Protein 1FHG (pdb70)

Secondary structure (DSSP, 8-state):
---PPPEEEEEEE----EEEETTS-EEEEEEEEEESPPEEEEEETTEEP--SSSEEEEE-TT-EEEEEESS--GGG-EEEEEEEEETTEEEEEEEEEEEE--

Radius of gyration: 14.68 Å; Cα contacts (8 Å, |Δi|>4): 249; chains: 1; bounding box: 55×22×25 Å

Organism: Meleagris gallopavo (NCBI:txid9103)

Solvent-accessible surface area: 6327 Å² total; per-residue (Å²): 155,175,148,142,98,121,60,122,3,109,30,82,106,68,8,130,102,54,113,14,70,82,46,53,62,3,137,1,41,3,56,4,58,18,66,50,94,7,130,35,72,3,41,39,73,96,98,106,19,76,107,56,232,49,32,87,45,66,90,61,171,107,6,62,0,12,0,38,0,46,115,2,51,46,105,1,71,10,61,0,12,0,56,0,37,22,106,74,26,92,17,66,11,73,4,90,2,85,12,46,106,179

B-factor: mean 42.58, std 9.78, range [27.34, 81.04]

CATH classification: 2.60.40.10

InterPro domains:
  IPR003598 Immunoglobulin subtype 2 [SM00408] (54-122)
  IPR003599 Immunoglobulin domain subtype [SM00409] (48-133)
  IPR007110 Immunoglobulin-like domain [PS50835] (42-133)
  IPR013098 Immunoglobulin I-set [PF07679] (42-132)
  IPR013783 Immunoglobulin-like fold [G3DSA:2.60.40.10] (34-135)
  IPR036179 Immunoglobulin-like domain superfamily [SSF48726] (39-133)

Foldseek 3Di:
DDDDDFDWKDWPFAWEAEEEEAFAKDKTKTFMDGPVWWDKFKDWQNHTDDDDPQWHWDADPRRITMTMGGGHDPVSQTKMKMKIGDVVGIDMHIYTYHHDDD

Sequence (102 aa):
AEEKPHVVKPYFTKTILDMEVVEGSAARRFDCKVEGYPDPEVMWFKDDNPVKESRHFQIDYDEEGNCSLTISEVCGDDDAKYTCKAVNSLGEATCTAELLVETM

Nearest PDB structures (foldseek):
  1fhg-assembly1_A  TM=1.010E+00  e=3.378E-21  Meleagris gallopavo
  1tlk-assembly1_A-2  TM=1.005E+00  e=2.712E-19  Meleagris gallopavo
  1g1c-assembly2_B  TM=9.546E-01  e=5.960E-11  Homo sapiens
  1u2h-assembly1_A-2  TM=9.688E-01  e=9.292E-11  Homo sapiens
  6hci-assembly1_C  TM=9.476E-01  e=4.773E-11  Homo sapiens

Structure (mmCIF, N/CA/C/O backbone):
data_1FHG
#
_entry.id   1FHG
#
_cell.length_a   63.710
_cell.length_b   63.710
_cell.length_c   58.860
_cell.angle_alpha   90.00
_cell.angle_beta   90.00
_cell.angle_gamma   120.00
#
_symmetry.space_group_name_H-M   'P 32 2 1'
#
loop_
_entity.id
_entity.type
_entity.pdbx_description
1 polymer TELOKIN
2 water water
#
loop_
_atom_site.group_PDB
_atom_site.id
_atom_site.type_symbol
_atom_site.label_atom_id
_atom_site.label_alt_id
_atom_site.label_comp_id
_atom_site.label_asym_id
_atom_site.label_entity_id
_atom_site.label_seq_id
_atom_site.pdbx_PDB_ins_code
_atom_site.Cartn_x
_atom_site.Cartn_y
_atom_site.Cartn_z
_atom_site.occupancy
_atom_site.B_iso_or_equiv
_atom_site.auth_seq_id
_atom_site.auth_comp_id
_atom_site.auth_asym_id
_atom_site.auth_atom_id
_atom_site.pdbx_PDB_model_num
ATOM 1 N N . ALA A 1 34 ? -7.933 15.457 36.442 1.00 62.58 34 ALA A N 1
ATOM 2 C CA . ALA A 1 34 ? -6.510 15.513 36.117 1.00 62.29 34 ALA A CA 1
ATOM 3 C C . ALA A 1 34 ? -6.304 15.544 34.609 1.00 62.52 34 ALA A C 1
ATOM 4 O O . ALA A 1 34 ? -6.938 14.784 33.874 1.00 64.31 34 ALA A O 1
ATOM 6 N N . GLU A 1 35 ? -5.424 16.433 34.154 1.00 59.70 35 GLU A N 1
ATOM 7 C CA . GLU A 1 35 ? -5.127 16.564 32.736 1.00 56.28 35 GLU A CA 1
ATOM 8 C C . GLU A 1 35 ? -3.873 15.767 32.391 1.00 53.53 35 GLU A C 1
ATOM 9 O O . GLU A 1 35 ? -2.991 15.580 33.229 1.00 48.75 35 GLU A O 1
ATOM 15 N N . GLU A 1 36 ? -3.811 15.305 31.148 1.00 51.08 36 GLU A N 1
ATOM 16 C CA . GLU A 1 36 ? -2.658 14.573 30.655 1.00 51.06 36 GLU A CA 1
ATOM 17 C C . GLU A 1 36 ? -2.032 15.361 29.512 1.00 47.06 36 GLU A C 1
ATOM 18 O O . GLU A 1 36 ? -2.693 16.178 28.867 1.00 43.49 36 GLU A O 1
ATOM 24 N N . LYS A 1 37 ? -0.748 15.124 29.280 1.00 44.33 37 LYS A N 1
ATOM 25 C CA . LYS A 1 37 ? -0.030 15.797 28.208 1.00 42.94 37 LYS A CA 1
ATOM 26 C C . LYS A 1 37 ? -0.636 15.414 26.869 1.00 42.24 37 LYS A C 1
ATOM 27 O O . LYS A 1 37 ? -1.216 14.341 26.724 1.00 39.76 37 LYS A O 1
ATOM 33 N N . PRO A 1 38 ? -0.513 16.297 25.874 1.00 41.52 38 PRO A N 1
ATOM 34 C CA . PRO A 1 38 ? -1.048 16.037 24.537 1.00 42.39 38 PRO A CA 1
ATOM 35 C C . PRO A 1 38 ? -0.075 15.122 23.806 1.00 42.67 38 PRO A C 1
ATOM 36 O O . PRO A 1 38 ? 1.137 15.157 24.075 1.00 41.38 38 PRO A O 1
ATOM 40 N N . HIS A 1 39 ? -0.591 14.296 22.900 1.00 41.96 39 HIS A N 1
ATOM 41 C CA . HIS A 1 39 ? 0.271 13.399 22.134 1.00 42.89 39 HIS A CA 1
ATOM 42 C C . HIS A 1 39 ? 0.932 14.212 21.026 1.00 42.47 39 HIS A C 1
ATOM 43 O O . HIS A 1 39 ? 0.258 14.852 20.212 1.00 41.54 39 HIS A O 1
ATOM 50 N N A VAL A 1 40 ? 2.261 14.189 21.016 0.50 41.68 40 VAL A N 1
ATOM 51 N N B VAL A 1 40 ? 2.261 14.187 21.006 0.50 41.73 40 VAL A N 1
ATOM 52 C CA A VAL A 1 40 ? 3.049 14.932 20.043 0.50 41.61 40 VAL A CA 1
ATOM 53 C CA B VAL A 1 40 ? 3.022 14.915 20.006 0.50 41.71 40 VAL A CA 1
ATOM 54 C C A VAL A 1 40 ? 4.256 14.106 19.604 0.50 42.04 40 VAL A C 1
ATOM 55 C C B VAL A 1 40 ? 4.234 14.091 19.597 0.50 42.13 40 VAL A C 1
ATOM 56 O O A VAL A 1 40 ? 4.951 13.517 20.442 0.50 41.58 40 VAL A O 1
ATOM 57 O O B VAL A 1 40 ? 4.907 13.492 20.444 0.50 41.76 40 VAL A O 1
ATOM 64 N N . LYS A 1 41 ? 4.501 14.055 18.296 1.00 42.07 41 LYS A N 1
ATOM 65 C CA . LYS A 1 41 ? 5.633 13.295 17.780 1.00 43.99 41 LYS A CA 1
ATOM 66 C C . LYS A 1 41 ? 6.938 13.928 18.284 1.00 41.81 41 LYS A C 1
ATOM 67 O O . LYS A 1 41 ? 6.984 15.114 18.615 1.00 40.66 41 LYS A O 1
ATOM 73 N N . PRO A 1 42 ? 8.020 13.144 18.336 1.00 41.98 42 PRO A N 1
ATOM 74 C CA . PRO A 1 42 ? 9.282 13.707 18.829 1.00 39.45 42 PRO A CA 1
ATOM 75 C C . PRO A 1 42 ? 9.871 14.853 18.019 1.00 37.61 42 PRO A C 1
ATOM 76 O O . PRO A 1 42 ? 9.664 14.961 16.822 1.00 38.25 42 PRO A O 1
ATOM 80 N N . TYR A 1 43 ? 10.608 15.714 18.703 1.00 35.15 43 TYR A N 1
ATOM 81 C CA . TYR A 1 43 ? 11.297 16.820 18.065 1.00 35.43 43 TYR A CA 1
ATOM 82 C C . TYR A 1 43 ? 12.389 17.265 19.011 1.00 34.78 43 TYR A C 1
ATOM 83 O O . TYR A 1 43 ? 12.233 17.219 20.228 1.00 35.34 43 TYR A O 1
ATOM 92 N N . PHE A 1 44 ? 13.495 17.694 18.435 1.00 35.67 44 PHE A N 1
ATOM 93 C CA . PHE A 1 44 ? 14.624 18.168 19.199 1.00 35.74 44 PHE A CA 1
ATOM 94 C C . PHE A 1 44 ? 14.555 19.682 19.356 1.00 36.34 44 PHE A C 1
ATOM 95 O O . PHE A 1 44 ? 14.266 20.396 18.398 1.00 36.96 44 PHE A O 1
ATOM 103 N N . THR A 1 45 ? 14.818 20.177 20.559 1.00 36.16 45 THR A N 1
ATOM 104 C CA . THR A 1 45 ? 14.822 21.625 20.774 1.00 35.78 45 THR A CA 1
ATOM 105 C C . THR A 1 45 ? 16.289 22.044 20.762 1.00 37.53 45 THR A C 1
ATOM 106 O O . THR A 1 45 ? 16.626 23.224 20.681 1.00 37.35 45 THR A O 1
ATOM 110 N N . LYS A 1 46 ? 17.159 21.044 20.840 1.00 37.16 46 LYS A N 1
ATOM 111 C CA . LYS A 1 46 ? 18.602 21.245 20.818 1.00 37.17 46 LYS A CA 1
ATOM 112 C C . LYS A 1 46 ? 19.139 20.027 20.088 1.00 35.22 46 LYS A C 1
ATOM 113 O O . LYS A 1 46 ? 18.801 18.913 20.429 1.00 33.00 46 LYS A O 1
ATOM 119 N N . THR A 1 47 ? 19.966 20.246 19.079 1.00 35.17 47 THR A N 1
ATOM 120 C CA . THR A 1 47 ? 20.518 19.142 18.298 1.00 34.93 47 THR A CA 1
ATOM 121 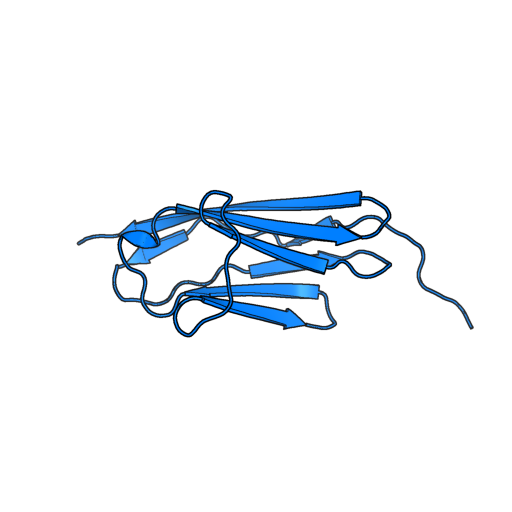C C . THR A 1 47 ? 22.025 19.010 18.492 1.00 33.09 47 THR A C 1
ATOM 122 O O . THR A 1 47 ? 22.696 19.958 18.923 1.00 32.76 47 THR A O 1
ATOM 126 N N . ILE A 1 48 ? 22.561 17.836 18.180 1.00 30.94 48 ILE A N 1
ATOM 127 C CA . ILE A 1 48 ? 23.996 17.618 18.337 1.00 31.54 48 ILE A CA 1
ATOM 128 C C . ILE A 1 48 ? 24.796 18.428 17.318 1.00 32.11 48 ILE A C 1
ATOM 129 O O . ILE A 1 48 ? 24.338 18.712 16.198 1.00 32.37 48 ILE A O 1
ATOM 134 N N . LEU A 1 49 ? 25.998 18.799 17.718 1.00 34.70 49 LEU A N 1
ATOM 135 C CA . LEU A 1 49 ? 26.865 19.630 16.895 1.00 38.90 49 LEU A CA 1
ATOM 136 C C . LEU A 1 49 ? 28.162 18.968 16.466 1.00 39.10 49 LEU A C 1
ATOM 137 O O . LEU A 1 49 ? 28.768 18.238 17.252 1.00 37.90 49 LEU A O 1
ATOM 142 N N . ASP A 1 50 ? 28.586 19.255 15.234 1.00 38.00 50 ASP A N 1
ATOM 143 C CA . ASP A 1 50 ? 29.839 18.727 14.703 1.00 40.79 50 ASP A CA 1
ATOM 144 C C . ASP A 1 50 ? 30.920 19.140 15.693 1.00 42.76 50 ASP A C 1
ATOM 145 O O . ASP A 1 50 ? 30.877 20.254 16.241 1.00 42.19 50 ASP A O 1
ATOM 150 N N . MET A 1 51 ? 31.881 18.249 15.921 1.00 41.62 51 MET A N 1
ATOM 151 C CA . MET A 1 51 ? 32.985 18.516 16.837 1.00 43.54 51 MET A CA 1
ATOM 152 C C . MET A 1 51 ? 34.302 18.017 16.275 1.00 41.38 51 MET A C 1
ATOM 153 O O . MET A 1 51 ? 34.334 17.054 15.514 1.00 39.66 51 MET A O 1
ATOM 158 N N . GLU A 1 52 ? 35.377 18.656 16.718 1.00 40.02 52 GLU A N 1
ATOM 159 C CA . GLU A 1 52 ? 36.750 18.301 16.372 1.00 43.24 52 GLU A CA 1
ATOM 160 C C . GLU A 1 52 ? 37.396 18.075 17.734 1.00 41.97 52 GLU A C 1
ATOM 161 O O . GLU A 1 52 ? 37.423 18.986 18.551 1.00 41.45 52 GLU A O 1
ATOM 167 N N . VAL A 1 53 ? 37.924 16.887 17.984 1.00 41.60 53 VAL A N 1
ATOM 168 C CA . VAL A 1 53 ? 38.557 16.617 19.266 1.00 42.33 53 VAL A CA 1
ATOM 169 C C . VAL A 1 53 ? 39.941 16.018 19.063 1.00 42.55 53 VAL A C 1
ATOM 170 O O . VAL A 1 53 ? 40.132 15.140 18.209 1.00 40.10 53 VAL A O 1
ATOM 174 N N . VAL A 1 54 ? 40.906 16.514 19.834 1.00 42.69 54 VAL A N 1
ATOM 175 C CA . VAL A 1 54 ? 42.276 16.011 19.770 1.00 42.91 54 VAL A CA 1
ATOM 176 C C . VAL A 1 54 ? 42.251 14.570 20.253 1.00 42.07 54 VAL A C 1
ATOM 177 O O . VAL A 1 54 ? 41.630 14.252 21.267 1.00 40.44 54 VAL A O 1
ATOM 181 N N . GLU A 1 55 ? 42.921 13.694 19.514 1.00 43.37 55 GLU A N 1
ATOM 182 C CA . GLU A 1 55 ? 42.966 12.284 19.865 1.00 41.97 55 GLU A CA 1
ATOM 183 C C . GLU A 1 55 ? 43.429 12.085 21.301 1.00 43.07 55 GLU A C 1
ATOM 184 O O . GLU A 1 55 ? 44.389 12.712 21.742 1.00 44.02 55 GLU A O 1
ATOM 190 N N . GLY A 1 56 ? 42.740 11.216 22.032 1.00 43.47 56 GLY A N 1
ATOM 191 C CA . GLY A 1 56 ? 43.097 10.966 23.414 1.00 43.10 56 GLY A CA 1
ATOM 192 C C . GLY A 1 56 ? 42.183 11.680 24.397 1.00 44.33 56 GLY A C 1
ATOM 193 O O . GLY A 1 56 ? 41.946 11.169 25.486 1.00 44.61 56 GLY A O 1
ATOM 194 N N . SER A 1 57 ? 41.657 12.851 24.034 1.00 43.80 57 SER A N 1
ATOM 195 C CA . SER A 1 57 ? 40.772 13.558 24.957 1.00 44.92 57 SER A CA 1
ATOM 196 C C . SER A 1 57 ? 39.323 13.117 24.816 1.00 44.61 57 SER A C 1
ATOM 197 O O . SER A 1 57 ? 38.969 12.355 23.907 1.00 44.21 57 SER A O 1
ATOM 200 N N . ALA A 1 58 ? 38.491 13.574 25.741 1.00 43.69 58 ALA A N 1
ATOM 201 C CA . ALA A 1 58 ? 37.077 13.221 25.757 1.00 42.96 58 ALA A CA 1
ATOM 202 C C . ALA A 1 58 ? 36.218 14.085 24.827 1.00 41.93 58 ALA A C 1
ATOM 203 O O . ALA A 1 58 ? 36.541 15.247 24.560 1.00 43.13 58 ALA A O 1
ATOM 205 N N . ALA A 1 59 ? 35.136 13.500 24.324 1.00 38.60 59 ALA A N 1
ATOM 206 C CA . ALA A 1 59 ? 34.200 14.208 23.444 1.00 37.56 59 ALA A CA 1
ATOM 207 C C . ALA A 1 59 ? 32.773 13.904 23.893 1.00 38.00 59 ALA A C 1
ATOM 208 O O . ALA A 1 59 ? 32.485 12.809 24.393 1.00 37.83 59 ALA A O 1
ATOM 210 N N A ARG A 1 60 ? 31.881 14.867 23.703 0.50 35.79 60 ARG A N 1
ATOM 211 N N B ARG A 1 60 ? 31.883 14.875 23.715 0.50 35.80 60 ARG A N 1
ATOM 212 C CA A ARG A 1 60 ? 30.498 14.680 24.100 0.50 35.61 60 ARG A CA 1
ATOM 213 C CA B ARG A 1 60 ? 30.491 14.700 24.101 0.50 35.66 60 ARG A CA 1
ATOM 214 C C A ARG A 1 60 ? 29.513 15.313 23.125 0.50 33.70 60 ARG A C 1
ATOM 215 C C B ARG A 1 60 ? 29.507 15.321 23.121 0.50 33.71 60 ARG A C 1
ATOM 216 O O A ARG A 1 60 ? 29.692 16.446 22.687 0.50 33.16 60 ARG A O 1
ATOM 217 O O B ARG A 1 60 ? 29.679 16.452 22.677 0.50 33.12 60 ARG A O 1
ATOM 232 N N . PHE A 1 61 ? 28.473 14.562 22.787 1.00 32.96 61 PHE A N 1
ATOM 233 C CA . PHE A 1 61 ? 27.431 15.051 21.919 1.00 31.07 61 PHE A CA 1
ATOM 234 C C . PHE A 1 61 ? 26.211 15.156 22.838 1.00 32.94 61 PHE A C 1
ATOM 235 O O . PHE A 1 61 ? 25.978 14.283 23.693 1.00 30.55 61 PHE A O 1
ATOM 243 N N . ASP A 1 62 ? 25.469 16.247 22.716 1.00 30.68 62 ASP A N 1
ATOM 244 C CA . ASP A 1 62 ? 24.253 16.343 23.492 1.00 33.22 62 ASP A CA 1
ATOM 245 C C . ASP A 1 62 ? 23.152 17.088 22.754 1.00 33.21 62 ASP A C 1
ATOM 246 O O . ASP A 1 62 ? 23.409 17.935 21.896 1.00 32.02 62 ASP A O 1
ATOM 251 N N . CYS A 1 63 ? 21.923 16.689 23.050 1.00 32.80 63 CYS A N 1
ATOM 252 C CA . CYS A 1 63 ? 20.754 17.265 22.433 1.00 33.18 63 CYS A CA 1
ATOM 253 C C . CYS A 1 63 ? 19.607 17.130 23.439 1.00 32.32 63 CYS A C 1
ATOM 254 O O . CYS A 1 63 ? 19.766 16.565 24.524 1.00 32.10 63 CYS A O 1
ATOM 257 N N . LYS A 1 64 ? 18.453 17.662 23.085 1.00 30.63 64 LYS A N 1
ATOM 258 C CA . LYS A 1 64 ? 17.308 17.610 23.983 1.00 32.49 64 LYS A CA 1
ATOM 259 C C . LYS A 1 64 ? 16.094 17.256 23.158 1.00 32.19 64 LYS A C 1
ATOM 260 O O . LYS A 1 64 ? 15.819 17.902 22.139 1.00 31.43 64 LYS A O 1
ATOM 266 N N . VAL A 1 65 ? 15.370 16.237 23.605 1.00 31.73 65 VAL A N 1
ATOM 267 C CA . VAL A 1 65 ? 14.201 15.783 22.882 1.00 32.62 65 VAL A CA 1
ATOM 268 C C . VAL A 1 65 ? 12.910 16.031 23.657 1.00 32.96 65 VAL A C 1
ATOM 269 O O . VAL A 1 65 ? 12.902 16.049 24.886 1.00 32.25 65 VAL A O 1
ATOM 273 N N . GLU A 1 66 ? 11.834 16.255 22.908 1.00 33.25 66 GLU A N 1
ATOM 274 C CA . GLU A 1 66 ? 10.503 16.468 23.452 1.00 32.36 66 GLU A CA 1
ATOM 275 C C . GLU A 1 66 ? 9.592 15.493 22.712 1.00 34.80 66 GLU A C 1
ATOM 276 O O . GLU A 1 66 ? 9.946 14.974 21.632 1.00 35.76 66 GLU A O 1
ATOM 282 N N . GLY A 1 67 ? 8.424 15.248 23.290 1.00 34.51 67 GLY A N 1
ATOM 283 C CA . GLY A 1 67 ? 7.473 14.342 22.673 1.00 34.69 67 GLY A CA 1
ATOM 284 C C . GLY A 1 67 ? 6.702 13.561 23.717 1.00 35.51 67 GLY A C 1
ATOM 285 O O . GLY A 1 67 ? 7.211 13.286 24.800 1.00 36.75 67 GLY A O 1
ATOM 286 N N . TYR A 1 68 ? 5.466 13.199 23.388 1.00 37.49 68 TYR A N 1
ATOM 287 C CA . TYR A 1 68 ? 4.616 12.439 24.305 1.00 37.70 68 TYR A CA 1
ATOM 288 C C . TYR A 1 68 ? 3.724 11.522 23.489 1.00 37.59 68 TYR A C 1
ATOM 289 O O . TYR A 1 68 ? 3.053 11.989 22.556 1.00 37.10 68 TYR A O 1
ATOM 298 N N . PRO A 1 69 ? 3.727 10.206 23.805 1.00 37.58 69 PRO A N 1
ATOM 299 C CA . PRO A 1 69 ? 4.510 9.542 24.863 1.00 38.46 69 PRO A CA 1
ATOM 300 C C . PRO A 1 69 ? 6.018 9.850 24.745 1.00 39.42 69 PRO A C 1
ATOM 301 O O . PRO A 1 69 ? 6.512 10.119 23.649 1.00 39.54 69 PRO A O 1
ATOM 305 N N . ASP A 1 70 ? 6.643 9.770 25.808 1.00 42.99 70 ASP A N 1
ATOM 306 C CA . ASP A 1 70 ? 8.081 10.040 25.710 1.00 42.20 70 ASP A CA 1
ATOM 307 C C . ASP A 1 70 ? 8.692 9.059 24.735 1.00 42.92 7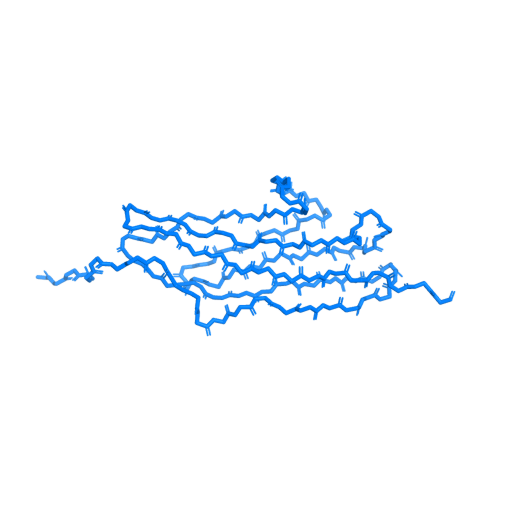0 ASP A C 1
ATOM 308 O O . ASP A 1 70 ? 8.538 7.850 24.879 1.00 42.03 70 ASP A O 1
ATOM 313 N N . PRO A 1 71 ? 9.640 9.602 23.988 1.00 40.28 71 PRO A N 1
ATOM 314 C CA . PRO A 1 71 ? 10.328 8.706 23.068 1.00 41.03 71 PRO A CA 1
ATOM 315 C C . PRO A 1 71 ? 11.418 7.850 23.646 1.00 41.00 71 PRO A C 1
ATOM 316 O O . PRO A 1 71 ? 11.918 8.080 24.752 1.00 39.05 71 PRO A O 1
ATOM 320 N N . GLU A 1 72 ? 11.756 6.831 22.870 1.00 42.46 72 GLU A N 1
ATOM 321 C CA . GLU A 1 72 ? 12.831 5.928 23.203 1.00 45.14 72 GLU A CA 1
ATOM 322 C C . GLU A 1 72 ? 13.952 6.468 22.344 1.00 43.24 72 GLU A C 1
ATOM 323 O O . GLU A 1 72 ? 13.741 6.873 21.191 1.00 42.43 72 GLU A O 1
ATOM 329 N N . VAL A 1 73 ? 15.146 6.468 22.903 1.00 42.86 73 VAL A N 1
ATOM 330 C CA . VAL A 1 73 ? 16.283 7.017 22.206 1.00 42.42 73 VAL A CA 1
ATOM 331 C C . VAL A 1 73 ? 17.401 6.022 21.970 1.00 41.74 73 VAL A C 1
ATOM 332 O O . VAL A 1 73 ? 17.673 5.155 22.790 1.00 39.94 73 VAL A O 1
ATOM 336 N N . MET A 1 74 ? 18.058 6.173 20.836 1.00 42.01 74 MET A N 1
ATOM 337 C CA . MET A 1 74 ? 19.193 5.326 20.525 1.00 43.21 74 MET A CA 1
ATOM 338 C C . MET A 1 74 ? 20.214 6.155 19.766 1.00 40.05 74 MET A C 1
ATOM 339 O O . MET A 1 74 ? 19.860 7.117 19.098 1.00 38.93 74 MET A O 1
ATOM 344 N N . TRP A 1 75 ? 21.483 5.797 19.902 1.00 37.14 75 TRP A N 1
ATOM 345 C CA . TRP A 1 75 ? 22.537 6.499 19.195 1.00 38.04 75 TRP A CA 1
ATOM 346 C C . TRP A 1 75 ? 23.191 5.564 18.194 1.00 36.61 75 TRP A C 1
ATOM 347 O O . TRP A 1 75 ? 23.238 4.355 18.413 1.00 36.01 75 TRP A O 1
ATOM 358 N N . PHE A 1 76 ? 23.679 6.135 17.101 1.00 35.54 76 PHE A N 1
ATOM 359 C CA . PHE A 1 76 ? 24.361 5.375 16.063 1.00 37.16 76 PHE A CA 1
ATOM 360 C C . PHE A 1 76 ? 25.702 5.992 15.749 1.00 38.31 76 PHE A C 1
ATOM 361 O O . PHE A 1 76 ? 25.884 7.216 15.857 1.00 36.71 76 PHE A O 1
ATOM 369 N N . LYS A 1 77 ? 26.646 5.131 15.380 1.00 36.43 77 LYS A N 1
ATOM 370 C CA . LYS A 1 77 ? 27.966 5.553 14.956 1.00 38.50 77 LYS A CA 1
ATOM 371 C C . LYS A 1 77 ? 27.987 5.008 13.525 1.00 40.54 77 LYS A C 1
ATOM 372 O O . LYS A 1 77 ? 27.989 3.791 13.322 1.00 38.45 77 LYS A O 1
ATOM 378 N N . ASP A 1 78 ? 27.972 5.915 12.551 1.00 40.51 78 ASP A N 1
ATOM 379 C CA . ASP A 1 78 ? 27.923 5.550 11.138 1.00 45.80 78 ASP A CA 1
ATOM 380 C C . ASP A 1 78 ? 26.772 4.586 10.910 1.00 48.16 78 ASP A C 1
ATOM 381 O O . ASP A 1 78 ? 26.914 3.585 10.211 1.00 48.35 78 ASP A O 1
ATOM 386 N N . ASP A 1 79 ? 25.632 4.893 1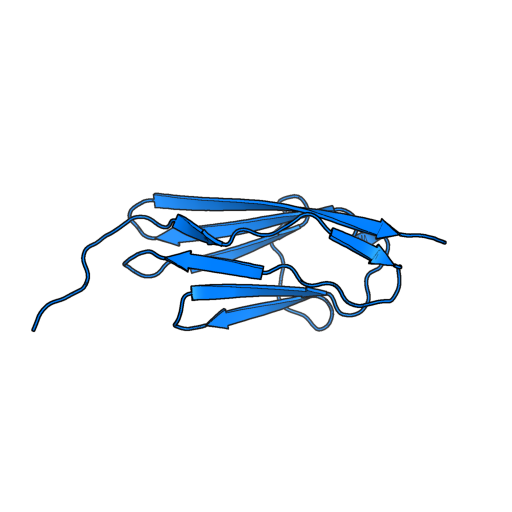1.512 1.00 49.76 79 ASP A N 1
ATOM 387 C CA . ASP A 1 79 ? 24.444 4.052 11.381 1.00 55.00 79 ASP A CA 1
ATOM 388 C C . ASP A 1 79 ? 24.499 2.668 12.064 1.00 54.61 79 ASP A C 1
ATOM 389 O O . ASP A 1 79 ? 23.638 1.825 11.827 1.00 55.97 79 ASP A O 1
ATOM 394 N N . ASN A 1 80 ? 25.517 2.421 12.884 1.00 54.25 80 ASN A N 1
ATOM 395 C CA . ASN A 1 80 ? 25.587 1.164 13.643 1.00 51.87 80 ASN A CA 1
ATOM 396 C C . ASN A 1 80 ? 25.193 1.529 15.074 1.00 48.30 80 ASN A C 1
ATOM 397 O O . ASN A 1 80 ? 25.721 2.485 15.626 1.00 43.98 80 ASN A O 1
ATOM 402 N N . PRO A 1 81 ? 24.277 0.764 15.690 1.00 47.03 81 PRO A N 1
ATOM 403 C CA . PRO A 1 81 ? 23.833 1.031 17.056 1.00 45.39 81 PRO A CA 1
ATOM 404 C C . PRO A 1 81 ? 24.992 1.147 18.028 1.00 45.16 81 PRO A C 1
ATOM 405 O O . PRO A 1 81 ? 25.930 0.341 18.019 1.00 41.48 81 PRO A O 1
ATOM 409 N N . VAL A 1 82 ? 24.942 2.173 18.861 1.00 43.07 82 VAL A N 1
ATOM 410 C CA . VAL A 1 82 ? 25.983 2.359 19.859 1.00 43.15 82 VAL A CA 1
ATOM 411 C C . VAL A 1 82 ? 25.536 1.641 21.127 1.00 43.80 82 VAL A C 1
ATOM 412 O O . VAL A 1 82 ? 24.410 1.822 21.583 1.00 44.82 82 VAL A O 1
ATOM 416 N N . LYS A 1 83 ? 26.411 0.810 21.685 1.00 45.00 83 LYS A N 1
ATOM 417 C CA . LYS A 1 83 ? 26.089 0.090 22.911 1.00 44.49 83 LYS A CA 1
ATOM 418 C C . LYS A 1 83 ? 26.836 0.737 24.059 1.00 44.73 83 LYS A C 1
ATOM 419 O O . LYS A 1 83 ? 28.004 1.088 23.924 1.00 44.83 83 LYS A O 1
ATOM 421 N N . GLU A 1 84 ? 26.163 0.885 25.191 1.00 46.20 84 GLU A N 1
ATOM 422 C CA . GLU A 1 84 ? 26.765 1.489 26.379 1.00 48.05 84 GLU A CA 1
ATOM 423 C C . GLU A 1 84 ? 28.029 0.717 26.799 1.00 47.69 84 GLU A C 1
ATOM 424 O O . GLU A 1 84 ? 28.046 -0.505 26.787 1.00 50.19 84 GLU A O 1
ATOM 430 N N . SER A 1 85 ? 29.088 1.431 27.155 1.00 46.77 85 SER A N 1
ATOM 431 C CA . SER A 1 85 ? 30.333 0.808 27.591 1.00 46.82 85 SER A CA 1
ATOM 432 C C . SER A 1 85 ? 31.194 1.854 28.277 1.00 48.45 85 SER A C 1
ATOM 433 O O . SER A 1 85 ? 30.765 2.988 28.483 1.00 50.10 85 SER A O 1
ATOM 436 N N . ARG A 1 86 ? 32.417 1.484 28.626 1.00 49.66 86 ARG A N 1
ATOM 437 C CA . ARG A 1 86 ? 33.304 2.433 29.273 1.00 50.50 86 ARG A CA 1
ATOM 438 C C . ARG A 1 86 ? 33.656 3.519 28.273 1.00 46.80 86 ARG A C 1
ATOM 439 O O . ARG A 1 86 ? 33.794 4.695 28.621 1.00 46.89 86 ARG A O 1
ATOM 447 N N . HIS A 1 87 ? 33.764 3.117 27.017 1.00 42.38 87 HIS A N 1
ATOM 448 C CA . HIS A 1 87 ? 34.125 4.038 25.958 1.00 38.98 87 HIS A CA 1
ATOM 449 C C . HIS A 1 87 ? 32.949 4.928 25.525 1.00 36.35 87 HIS A C 1
ATOM 450 O O . HIS A 1 87 ? 33.131 6.109 25.247 1.00 36.23 87 HIS A O 1
ATOM 457 N N . PHE A 1 88 ? 31.756 4.355 25.479 1.00 34.97 88 PHE A N 1
ATOM 458 C CA . PHE A 1 88 ? 30.560 5.076 25.067 1.00 37.01 88 PHE A CA 1
ATOM 459 C C . PHE A 1 88 ? 29.552 5.197 26.202 1.00 38.67 88 PHE A C 1
ATOM 460 O O . PHE A 1 88 ? 28.799 4.255 26.471 1.00 41.26 88 PHE A O 1
ATOM 468 N N . GLN A 1 89 ? 29.534 6.342 26.875 1.00 38.32 89 GLN A N 1
ATOM 469 C CA . GLN A 1 89 ? 28.568 6.543 27.953 1.00 38.02 89 GLN A CA 1
ATOM 470 C C . GLN A 1 89 ? 27.370 7.303 27.411 1.00 38.14 89 GLN A C 1
ATOM 471 O O . GLN A 1 89 ? 27.503 8.381 26.830 1.00 36.53 89 GLN A O 1
ATOM 477 N N . ILE A 1 90 ? 26.196 6.725 27.608 1.00 38.32 90 ILE A N 1
ATOM 478 C CA . ILE A 1 90 ? 24.952 7.289 27.127 1.00 37.06 90 ILE A CA 1
ATOM 479 C C . ILE A 1 90 ? 24.049 7.673 28.290 1.00 34.66 90 ILE A C 1
ATOM 480 O O . ILE A 1 90 ? 23.846 6.882 29.199 1.00 35.45 90 ILE A O 1
ATOM 485 N N . ASP A 1 91 ? 23.496 8.879 28.248 1.00 33.83 91 ASP A N 1
ATOM 486 C CA . ASP A 1 91 ? 22.600 9.340 29.300 1.00 33.55 91 ASP A CA 1
ATOM 487 C C . ASP A 1 91 ? 21.345 9.920 28.654 1.00 34.05 91 ASP A C 1
ATOM 488 O O . ASP A 1 91 ? 21.412 10.489 27.562 1.00 33.38 91 ASP A O 1
ATOM 493 N N . TYR A 1 92 ? 20.211 9.778 29.344 1.00 32.38 92 TYR A N 1
ATOM 494 C CA . TYR A 1 92 ? 18.926 10.265 28.863 1.00 32.99 92 TYR A CA 1
ATOM 495 C C . TYR A 1 92 ? 18.091 10.497 30.117 1.00 34.63 92 TYR A C 1
ATOM 496 O O . TYR A 1 92 ? 17.683 9.540 30.775 1.00 34.25 92 TYR A O 1
ATOM 505 N N . ASP A 1 93 ? 17.837 11.759 30.457 1.00 33.30 93 ASP A N 1
ATOM 506 C CA . ASP A 1 93 ? 17.096 12.033 31.689 1.00 35.00 93 ASP A CA 1
ATOM 507 C C . ASP A 1 93 ? 15.618 12.360 31.503 1.00 35.68 93 ASP A C 1
ATOM 508 O O . ASP A 1 93 ? 15.126 12.468 30.368 1.00 36.24 93 ASP A O 1
ATOM 513 N N . GLU A 1 94 ? 14.903 12.521 32.613 1.00 34.62 94 GLU A N 1
ATOM 514 C CA . GLU A 1 94 ? 13.468 12.787 32.531 1.00 35.54 94 GLU A CA 1
ATOM 515 C C . GLU A 1 94 ? 13.113 14.060 31.761 1.00 34.11 94 GLU A C 1
ATOM 516 O O . GLU A 1 94 ? 12.025 14.184 31.203 1.00 37.10 94 GLU A O 1
ATOM 522 N N . GLU A 1 95 ? 14.034 15.000 31.692 1.00 33.24 95 GLU A N 1
ATOM 523 C CA . GLU A 1 95 ? 13.741 16.233 30.990 1.00 34.24 95 GLU A CA 1
ATOM 524 C C . GLU A 1 95 ? 14.013 16.123 29.484 1.00 33.53 95 GLU A C 1
ATOM 525 O O . GLU A 1 95 ? 13.795 17.073 28.747 1.00 32.05 95 GLU A O 1
ATOM 531 N N . GLY A 1 96 ? 14.484 14.962 29.033 1.00 32.29 96 GLY A N 1
ATOM 532 C CA . GLY A 1 96 ? 14.761 14.795 27.621 1.00 30.0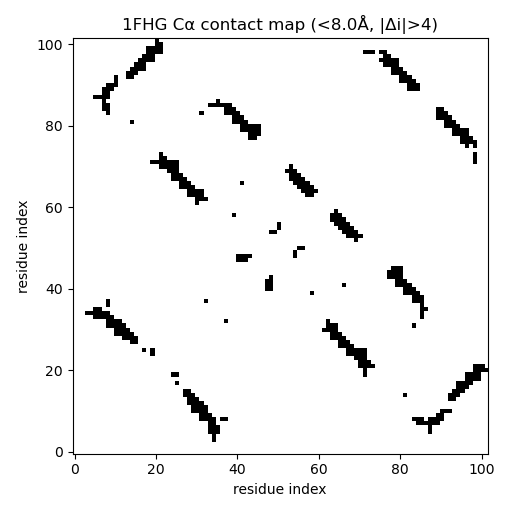3 96 GLY A CA 1
ATOM 533 C C . GLY A 1 96 ? 16.179 15.144 27.199 1.00 32.58 96 GLY A C 1
ATOM 534 O O . GLY A 1 96 ? 16.479 15.187 25.988 1.00 31.61 96 GLY A O 1
ATOM 535 N N . ASN A 1 97 ? 17.058 15.424 28.166 1.00 31.88 97 ASN A N 1
ATOM 536 C CA . ASN A 1 97 ? 18.440 15.718 27.802 1.00 31.35 97 ASN A CA 1
ATOM 537 C C . ASN A 1 97 ? 19.060 14.394 27.411 1.00 29.84 97 ASN A C 1
ATOM 538 O O . ASN A 1 97 ? 18.985 13.423 28.165 1.00 32.13 97 ASN A O 1
ATOM 543 N N . CYS A 1 98 ? 19.668 14.368 26.233 1.00 30.54 98 CYS A N 1
ATOM 544 C CA . CYS A 1 98 ? 20.303 13.167 25.703 1.00 31.96 98 CYS A CA 1
ATOM 545 C C . CYS A 1 98 ? 21.771 13.432 25.435 1.00 31.36 98 CYS A C 1
ATOM 546 O O . CYS A 1 98 ? 22.116 14.458 24.826 1.00 31.81 98 CYS A O 1
ATOM 549 N N . SER A 1 99 ? 22.638 12.516 25.866 1.00 30.08 99 SER A N 1
ATOM 550 C CA . SER A 1 99 ? 24.062 12.703 25.615 1.00 32.43 99 SER A CA 1
ATOM 551 C C . SER A 1 99 ? 24.850 11.426 25.387 1.00 32.81 99 SER A C 1
ATOM 552 O O . SER A 1 99 ? 24.490 10.352 25.864 1.00 32.84 99 SER A O 1
ATOM 555 N N . LEU A 1 100 ? 25.937 11.573 24.638 1.00 33.17 100 LEU A N 1
ATOM 556 C CA . LEU A 1 100 ? 26.853 10.471 24.328 1.00 33.54 100 LEU A CA 1
ATOM 557 C C . LEU A 1 100 ? 28.230 11.021 24.627 1.00 31.82 100 LEU A C 1
ATOM 558 O O . LEU A 1 100 ? 28.678 11.973 23.983 1.00 33.45 100 LEU A O 1
ATOM 563 N N . THR A 1 101 ? 28.882 10.463 25.631 1.00 30.77 101 THR A N 1
ATOM 564 C CA . THR A 1 101 ? 30.225 10.907 25.987 1.00 33.67 101 THR A CA 1
ATOM 565 C C . THR A 1 101 ? 31.234 9.809 25.603 1.00 34.01 101 THR A C 1
ATOM 566 O O . THR A 1 101 ? 31.030 8.639 25.920 1.00 33.69 101 THR A O 1
ATOM 570 N N . ILE A 1 102 ? 32.302 10.202 24.913 1.00 35.04 102 ILE A N 1
ATOM 571 C CA . ILE A 1 102 ? 33.357 9.289 24.475 1.00 38.47 102 ILE A CA 1
ATOM 572 C C . ILE A 1 102 ? 34.599 9.689 25.275 1.00 40.95 102 ILE A C 1
ATOM 573 O O . ILE A 1 102 ? 35.173 10.761 25.067 1.00 41.39 102 ILE A O 1
ATOM 578 N N . SER A 1 103 ? 35.005 8.813 26.193 1.00 43.90 103 SER A N 1
ATOM 579 C CA . SER A 1 103 ? 36.106 9.098 27.115 1.00 47.60 103 SER A CA 1
ATOM 580 C C . SER A 1 103 ? 37.531 9.319 26.624 1.00 48.51 103 SER A C 1
ATOM 581 O O . SER A 1 103 ? 38.241 10.174 27.174 1.00 50.58 103 SER A O 1
ATOM 584 N N . GLU A 1 104 ? 37.961 8.557 25.625 1.00 46.85 104 GLU A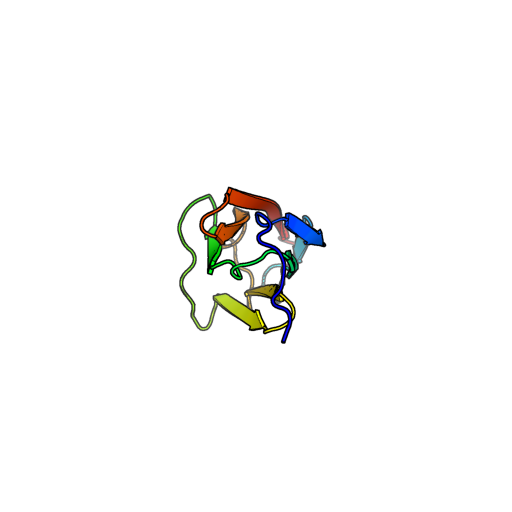 N 1
ATOM 585 C CA . GLU A 1 104 ? 39.313 8.697 25.092 1.00 48.25 104 GLU A CA 1
ATOM 586 C C . GLU A 1 104 ? 39.176 8.501 23.600 1.00 44.99 104 GLU A C 1
ATOM 587 O O . GLU A 1 104 ? 39.298 7.388 23.093 1.00 45.97 104 GLU A O 1
ATOM 593 N N . VAL A 1 105 ? 38.921 9.595 22.908 1.00 39.76 105 VAL A N 1
ATOM 594 C CA . VAL A 1 105 ? 38.737 9.564 21.477 1.00 38.23 105 VAL A CA 1
ATOM 595 C C . VAL A 1 105 ? 39.924 8.941 20.723 1.00 36.23 105 VAL A C 1
ATOM 596 O O . VAL A 1 105 ? 41.079 9.273 20.984 1.00 36.79 105 VAL A O 1
ATOM 600 N N . CYS A 1 106 ? 39.621 8.027 19.811 1.00 31.94 106 CYS A N 1
ATOM 601 C CA . CYS A 1 106 ? 40.638 7.376 19.001 1.00 34.00 106 CYS A CA 1
ATOM 602 C C . CYS A 1 106 ? 40.203 7.415 17.551 1.00 32.90 106 CYS A C 1
ATOM 603 O O . CYS A 1 106 ? 39.079 7.824 17.239 1.00 32.10 106 CYS A O 1
ATOM 606 N N . GLY A 1 107 ? 41.082 6.959 16.663 1.00 30.34 107 GLY A N 1
ATOM 607 C CA . GLY A 1 107 ? 40.760 6.958 15.247 1.00 32.20 107 GLY A CA 1
ATOM 608 C C . GLY A 1 107 ? 39.446 6.286 14.906 1.00 31.62 107 GLY A C 1
ATOM 609 O O . GLY A 1 107 ? 38.725 6.731 14.013 1.00 31.03 107 GLY A O 1
ATOM 610 N N . ASP A 1 108 ? 39.125 5.208 15.618 1.00 30.76 108 ASP A N 1
ATOM 611 C CA . ASP A 1 108 ? 37.906 4.485 15.342 1.00 30.42 108 ASP A CA 1
ATOM 612 C C . ASP A 1 108 ? 36.648 5.298 15.636 1.00 30.14 108 ASP A C 1
ATOM 613 O O . ASP A 1 108 ? 35.568 4.973 15.153 1.00 28.37 108 ASP A O 1
ATOM 618 N N . ASP A 1 109 ? 36.793 6.362 16.416 1.00 31.44 109 ASP A N 1
ATOM 619 C CA . ASP A 1 109 ? 35.656 7.219 16.746 1.00 34.38 109 ASP A CA 1
ATOM 620 C C . ASP A 1 109 ? 35.353 8.272 15.678 1.00 36.96 109 ASP A C 1
ATOM 621 O O . ASP A 1 109 ? 34.259 8.861 15.678 1.00 36.24 109 ASP A O 1
ATOM 626 N N . ASP A 1 110 ? 36.317 8.510 14.784 1.00 36.20 110 ASP A N 1
ATOM 627 C CA . ASP A 1 110 ? 36.165 9.494 13.704 1.00 37.91 110 ASP A CA 1
ATOM 628 C C . ASP A 1 110 ? 34.996 8.977 12.868 1.00 37.72 110 ASP A C 1
ATOM 629 O O . ASP A 1 110 ? 35.137 8.009 12.127 1.00 39.73 110 ASP A O 1
ATOM 634 N N . ALA A 1 111 ? 33.827 9.601 13.008 1.00 36.06 111 ALA A N 1
ATOM 635 C CA . ALA A 1 111 ? 32.630 9.111 12.323 1.00 35.42 111 ALA A CA 1
ATOM 636 C C . ALA A 1 111 ? 31.435 10.069 12.389 1.00 36.87 111 ALA A C 1
ATOM 637 O O . ALA A 1 111 ? 31.534 11.161 12.935 1.00 34.29 111 ALA A O 1
ATOM 639 N N . LYS A 1 112 ? 30.313 9.631 11.822 1.00 37.00 112 LYS A N 1
ATOM 640 C CA . LYS A 1 112 ? 29.079 10.397 11.829 1.00 39.70 112 LYS A CA 1
ATOM 641 C C . LYS A 1 112 ? 28.201 9.790 12.908 1.00 38.95 112 LYS A C 1
ATOM 642 O O . LYS A 1 112 ? 27.947 8.588 12.898 1.00 38.86 112 LYS A O 1
ATOM 648 N N . TYR A 1 113 ? 27.732 10.609 13.840 1.00 35.02 113 TYR A N 1
ATOM 649 C CA . TYR A 1 113 ? 26.893 10.087 14.912 1.00 34.07 113 TYR A CA 1
ATOM 650 C C . TYR A 1 113 ? 25.466 10.553 14.750 1.00 33.10 113 TYR A C 1
ATOM 651 O O . TYR A 1 113 ? 25.206 11.645 14.262 1.00 33.26 113 TYR A O 1
ATOM 660 N N . THR A 1 114 ? 24.546 9.703 15.152 1.00 33.29 114 THR A N 1
ATOM 661 C CA . THR A 1 114 ? 23.141 10.020 15.047 1.00 35.12 114 THR A CA 1
ATOM 662 C C . THR A 1 114 ? 22.369 9.737 16.330 1.00 35.38 114 THR A C 1
ATOM 663 O O . THR A 1 114 ? 22.562 8.706 16.973 1.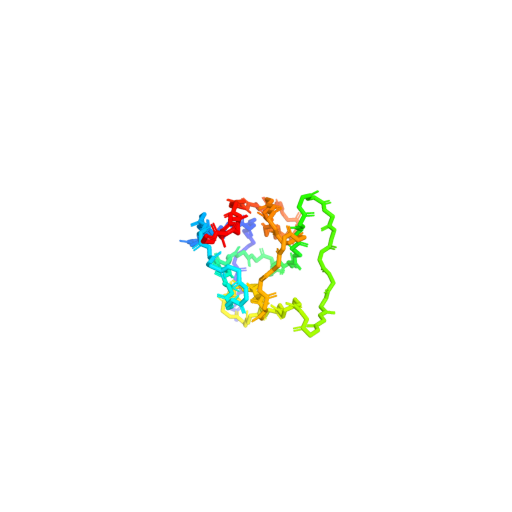00 36.11 114 THR A O 1
ATOM 667 N N . CYS A 1 115 ? 21.504 10.668 16.729 1.00 35.60 115 CYS A N 1
ATOM 668 C CA . CYS A 1 115 ? 20.661 10.407 17.897 1.00 35.31 115 CYS A CA 1
ATOM 669 C C . CYS A 1 115 ? 19.273 10.336 17.278 1.00 35.38 115 CYS A C 1
ATOM 670 O O . CYS A 1 115 ? 18.859 11.250 16.558 1.00 34.79 115 CYS A O 1
ATOM 673 N N . LYS A 1 116 ? 18.578 9.243 17.544 1.00 35.46 116 LYS A N 1
ATOM 674 C CA . LYS A 1 116 ? 17.248 9.022 16.993 1.00 38.62 116 LYS A CA 1
ATOM 675 C C . LYS A 1 116 ? 16.253 8.808 18.114 1.00 38.21 116 LYS A C 1
ATOM 676 O O . LYS A 1 116 ? 16.508 8.041 19.036 1.00 38.62 116 LYS A O 1
ATOM 682 N N . ALA A 1 117 ? 15.125 9.503 18.033 1.00 38.16 117 ALA A N 1
ATOM 683 C CA . ALA A 1 117 ? 14.096 9.388 19.052 1.00 38.63 117 ALA A CA 1
ATOM 684 C C . ALA A 1 117 ? 12.795 8.975 18.383 1.00 37.31 117 ALA A C 1
ATOM 685 O O . ALA A 1 117 ? 12.445 9.510 17.344 1.00 37.73 117 ALA A O 1
ATOM 687 N N . VAL A 1 118 ? 12.085 8.024 18.979 1.00 39.58 118 VAL A N 1
ATOM 688 C CA . VAL A 1 118 ? 10.819 7.598 18.414 1.00 41.86 118 VAL A CA 1
ATOM 689 C C . VAL A 1 118 ? 9.737 7.266 19.447 1.00 41.26 118 VAL A C 1
ATOM 690 O O . VAL A 1 118 ? 10.010 6.707 20.510 1.00 41.48 118 VAL A O 1
ATOM 694 N N . ASN A 1 119 ? 8.510 7.669 19.138 1.00 43.34 119 ASN A N 1
ATOM 695 C CA . ASN A 1 119 ? 7.357 7.307 19.956 1.00 43.66 119 ASN A CA 1
ATOM 696 C C . ASN A 1 119 ? 6.343 6.830 18.913 1.00 45.12 119 ASN A C 1
ATOM 697 O O . ASN A 1 119 ? 6.670 6.763 17.726 1.00 44.48 119 ASN A O 1
ATOM 702 N N . SER A 1 120 ? 5.132 6.495 19.333 1.00 47.49 120 SER A N 1
ATOM 703 C CA . SER A 1 120 ? 4.129 5.983 18.401 1.00 48.21 120 SER A CA 1
ATOM 704 C C . SER A 1 120 ? 3.660 6.957 17.332 1.00 48.84 120 SER A C 1
ATOM 705 O O . SER A 1 120 ? 3.055 6.544 16.349 1.00 50.43 120 SER A O 1
ATOM 708 N N . LEU A 1 121 ? 3.943 8.242 17.499 1.00 47.71 121 LEU A N 1
ATOM 709 C CA . LEU A 1 121 ? 3.481 9.218 16.526 1.00 47.68 121 LEU A CA 1
ATOM 710 C C . LEU A 1 121 ? 4.501 9.616 15.473 1.00 47.06 121 LEU A C 1
ATOM 711 O O . LEU A 1 121 ? 4.165 10.306 14.511 1.00 47.36 121 LEU A O 1
ATOM 716 N N . GLY A 1 122 ? 5.746 9.189 15.648 1.00 46.27 122 GLY A N 1
ATOM 717 C CA . GLY A 1 122 ? 6.768 9.540 14.683 1.00 44.83 122 GLY A CA 1
ATOM 718 C C . GLY A 1 122 ? 8.184 9.446 15.233 1.00 45.63 122 GLY A C 1
ATOM 719 O O . GLY A 1 122 ? 8.418 8.891 16.315 1.00 45.45 122 GLY A O 1
ATOM 720 N N . GLU A 1 123 ? 9.131 9.991 14.483 1.00 44.45 123 GLU A N 1
ATOM 721 C CA . GLU A 1 123 ? 10.517 9.941 14.888 1.00 45.96 123 GLU A CA 1
ATOM 722 C C . GLU A 1 123 ? 11.262 11.204 14.512 1.00 44.24 123 GLU A C 1
ATOM 723 O O . GLU A 1 123 ? 10.834 11.979 13.649 1.00 43.09 123 GLU A O 1
ATOM 729 N N . ALA A 1 124 ? 12.394 11.401 15.172 1.00 43.40 124 ALA A N 1
ATOM 730 C CA . ALA A 1 124 ? 13.230 12.555 14.906 1.00 40.93 124 ALA A CA 1
ATOM 731 C C . ALA A 1 124 ? 14.669 12.106 15.027 1.00 37.63 124 ALA A C 1
ATOM 732 O O . ALA A 1 124 ? 14.984 11.234 15.826 1.00 36.30 124 ALA A O 1
ATOM 734 N N . THR A 1 125 ? 15.539 12.695 14.221 1.00 37.59 125 THR A N 1
ATOM 735 C CA . THR A 1 125 ? 16.950 12.357 14.287 1.00 37.96 125 THR A CA 1
ATOM 736 C C . THR A 1 125 ? 17.755 13.614 14.032 1.00 37.53 125 THR A C 1
ATOM 737 O O . THR A 1 125 ? 17.269 14.559 13.410 1.00 38.07 125 THR A O 1
ATOM 741 N N . CYS A 1 126 ? 18.970 13.634 14.562 1.00 35.49 126 CYS A N 1
ATOM 742 C CA . CYS A 1 126 ? 19.889 14.720 14.320 1.00 37.65 126 CYS A CA 1
ATOM 743 C C . CYS A 1 126 ? 21.226 14.009 14.186 1.00 36.37 126 CYS A C 1
ATOM 744 O O . CYS A 1 126 ? 21.458 12.974 14.824 1.00 37.95 126 CYS A O 1
ATOM 747 N N . THR A 1 127 ? 22.089 14.538 13.334 1.00 36.08 127 THR A N 1
ATOM 748 C CA . THR A 1 127 ? 23.385 13.922 13.120 1.00 37.39 127 THR A CA 1
ATOM 749 C C . THR A 1 127 ? 24.473 14.978 13.182 1.00 37.21 127 THR A C 1
ATOM 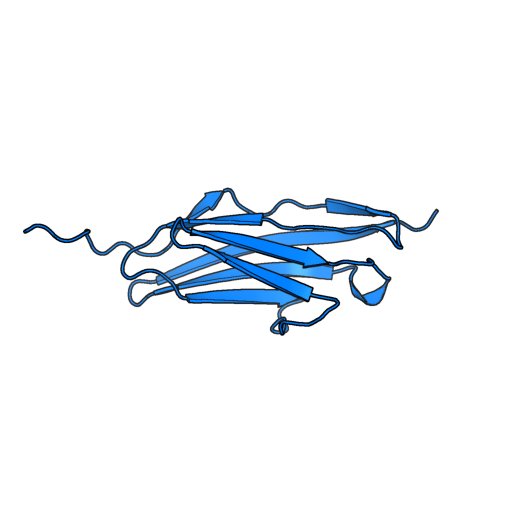750 O O . THR A 1 127 ? 24.225 16.175 13.010 1.00 36.21 127 THR A O 1
ATOM 754 N N . ALA A 1 128 ? 25.683 14.526 13.449 1.00 34.93 128 ALA A N 1
ATOM 755 C CA . ALA A 1 128 ? 26.829 15.422 13.520 1.00 35.35 128 ALA A CA 1
ATOM 756 C C . ALA A 1 128 ? 28.056 14.551 13.353 1.00 35.62 128 ALA A C 1
ATOM 757 O O . ALA A 1 128 ? 28.011 13.339 13.597 1.00 33.97 128 ALA A O 1
ATOM 759 N N . GLU A 1 129 ? 29.146 15.179 12.943 1.00 36.21 129 GLU A N 1
ATOM 760 C CA . GLU A 1 129 ? 30.408 14.481 12.724 1.00 37.40 129 GLU A CA 1
ATOM 761 C C . GLU A 1 129 ? 31.395 14.685 13.865 1.00 35.89 129 GLU A C 1
ATOM 762 O O . GLU A 1 129 ? 31.460 15.756 14.479 1.00 35.42 129 GLU A O 1
ATOM 768 N N . LEU A 1 130 ? 32.161 13.645 14.153 1.00 32.83 130 LEU A N 1
ATOM 769 C CA . LEU A 1 130 ? 33.219 13.768 15.130 1.00 33.25 130 LEU A CA 1
ATOM 770 C C . LEU A 1 130 ? 34.492 13.596 14.303 1.00 34.27 130 LEU A C 1
ATOM 771 O O . LEU A 1 130 ? 34.685 12.544 13.693 1.00 32.61 130 LEU A O 1
ATOM 776 N N . LEU A 1 131 ? 35.323 14.634 14.247 1.00 33.95 131 LEU A N 1
ATOM 777 C CA . LEU A 1 131 ? 36.597 14.576 13.535 1.00 37.31 131 LEU A CA 1
ATOM 778 C C . LEU A 1 131 ? 37.663 14.429 14.613 1.00 38.39 131 LEU A C 1
ATOM 779 O O . LEU A 1 131 ? 37.751 15.257 15.533 1.00 38.70 131 LEU A O 1
ATOM 784 N N . VAL A 1 132 ? 38.449 13.364 14.519 1.00 37.80 132 VAL A N 1
ATOM 785 C CA . VAL A 1 132 ? 39.491 13.132 15.490 1.00 39.13 132 VAL A CA 1
ATOM 786 C C . VAL A 1 132 ? 40.775 13.759 14.976 1.00 41.21 132 VAL A C 1
ATOM 787 O O . VAL A 1 132 ? 41.332 13.338 13.960 1.00 41.21 132 VAL A O 1
ATOM 791 N N . GLU A 1 133 ? 41.231 14.781 15.691 1.00 43.94 133 GLU A N 1
ATOM 792 C CA . GLU A 1 133 ? 42.427 15.520 15.307 1.00 46.75 133 GLU A CA 1
ATOM 793 C C . GLU A 1 133 ? 43.712 14.827 15.688 1.00 48.39 133 GLU A C 1
ATOM 794 O O . GLU A 1 133 ? 43.853 14.325 16.810 1.00 46.33 133 GLU A O 1
ATOM 800 N N . THR A 1 134 ? 44.634 14.801 14.725 1.00 49.65 134 THR A N 1
ATOM 801 C CA . THR A 1 134 ? 45.952 14.192 14.883 1.00 54.17 134 THR A CA 1
ATOM 802 C C . THR A 1 134 ? 46.992 15.307 14.741 1.00 58.23 134 THR A C 1
ATOM 803 O O . THR A 1 134 ? 47.139 15.883 13.670 1.00 60.05 134 THR A O 1
ATOM 807 N N . MET A 1 135 ? 47.707 15.627 15.812 1.00 63.53 135 MET A N 1
ATOM 808 C CA . MET A 1 135 ? 48.708 16.693 15.725 1.00 66.84 135 MET A CA 1
ATOM 809 C C . MET A 1 135 ? 49.876 16.233 14.858 1.00 67.58 135 MET A C 1
ATOM 810 O O . MET A 1 1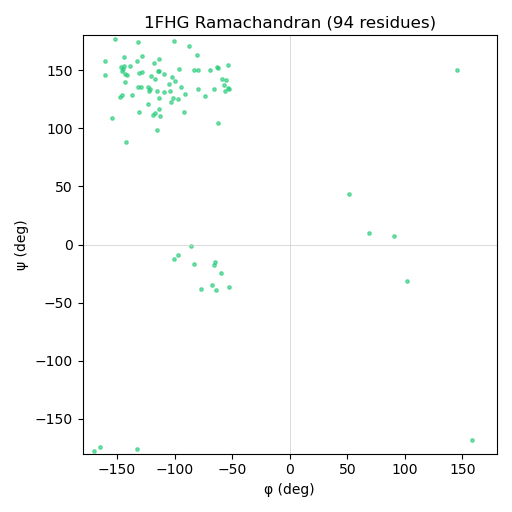35 ? 50.316 15.077 15.037 1.00 69.05 135 MET A O 1
#